Protein AF-A0A485CW55-F1 (afdb_monomer)

Sequence (157 aa):
MRQINRHPQQGMRLMLLLAALCVADRRLVYRLRYSPLKRIPRDKLLPGLSQMAAAIERMAFTPDKRSGEYLLWGDTLISLTRLLIGLAVSALIGLSIGIVAGVFPVYRAALSPLMTVVSMVPPLAILPVLFIVFGLDELSKGDADRDWHHADAGARP

Organism: Raoultella planticola (NCBI:txid575)

Solvent-accessible surface area (backbone atoms only — not comparable to full-atom values): 9535 Å² total; per-residue (Å²): 143,89,75,93,81,76,77,76,52,75,69,56,50,50,53,52,50,50,54,50,46,58,54,47,49,56,53,46,55,52,58,66,70,57,63,80,70,91,81,65,86,87,75,62,102,58,75,51,74,68,52,50,50,53,48,49,48,42,37,61,73,36,58,39,94,88,77,65,46,33,55,47,58,54,54,48,50,54,52,49,50,56,49,50,53,54,48,52,55,50,47,54,54,52,48,54,53,48,49,50,33,67,75,35,69,71,51,28,67,66,46,49,64,55,53,55,55,58,72,69,53,58,76,78,71,46,52,66,56,49,44,66,76,63,41,75,58,72,78,54,49,76,66,57,63,66,59,55,69,66,64,65,78,77,76,74,135

Radius of gyration: 27.89 Å; Cα contacts (8 Å, |Δi|>4): 30; chains: 1; bounding box: 76×51×68 Å

Mean predicted aligned error: 17.37 Å

Foldseek 3Di:
DPDPDDDDDPVSVVVVVVVVVVVVVVVVVVVVVCPPPVDDPDDDPDDDPVRVVVVCCCLQPNQDPPPRDNNVVVVVVVVVVVVCVVCVVCCVVCVVLVVVLVVDVVSVVVCVVVVVVVVPDDPVNCVVVVCVVVPPPVVPCPPPVVVVVVVPPPPDD

InterPro domains:
  IPR000515 ABC transporter type 1, transmembrane domain MetI-like [cd06261] (77-136)
  IPR035906 MetI-like superfamily [SSF161098] (71-136)

pLDDT: mean 75.42, std 14.85, range [46.75, 97.94]

Secondary structure (DSSP, 8-state):
---S--PPPHHHHHHHHHHHHHHHHHHHHHHHH----TT-----SS--HHHHHHHHHHHHHS--TTT-S-HHHHHHHHHHHHHHHHHHHHHHHHHHHHHHHHH-HHHHHHHHHHHHHHHHS-GGGTHHHHHHHH-SSTTTHHHHHHHHHHHGGG---

Structure (mmCIF, N/CA/C/O backbone):
data_AF-A0A485CW55-F1
#
_entry.id   AF-A0A485CW55-F1
#
loop_
_atom_site.group_PDB
_atom_site.id
_atom_site.type_symbol
_atom_site.label_atom_id
_atom_site.label_alt_id
_atom_site.label_comp_id
_atom_site.label_asym_id
_atom_site.label_entity_id
_atom_site.label_seq_id
_atom_site.pdbx_PDB_ins_code
_atom_site.Cartn_x
_atom_site.Cartn_y
_atom_site.Cartn_z
_atom_site.occupancy
_atom_site.B_iso_or_equiv
_atom_site.auth_seq_id
_atom_site.auth_comp_id
_atom_site.auth_asym_id
_atom_site.auth_atom_id
_atom_site.pdbx_PDB_model_num
ATOM 1 N N . MET A 1 1 ? 42.595 -11.838 15.641 1.00 50.12 1 MET A N 1
ATOM 2 C CA . MET A 1 1 ? 42.768 -11.348 17.031 1.00 50.12 1 MET A CA 1
ATOM 3 C C . MET A 1 1 ? 43.365 -9.928 17.077 1.00 50.12 1 MET A C 1
ATOM 5 O O . MET A 1 1 ? 44.507 -9.770 17.482 1.00 50.12 1 MET A O 1
ATOM 9 N N . ARG A 1 2 ? 42.642 -8.868 16.661 1.00 59.09 2 ARG A N 1
ATOM 10 C CA . ARG A 1 2 ? 43.185 -7.483 16.720 1.00 59.09 2 ARG A CA 1
ATOM 11 C C . ARG A 1 2 ? 42.134 -6.359 16.838 1.00 59.09 2 ARG A C 1
ATOM 13 O O . ARG A 1 2 ? 42.292 -5.305 16.238 1.00 59.09 2 ARG A O 1
ATOM 20 N N . GLN A 1 3 ? 41.050 -6.567 17.595 1.00 58.34 3 GLN A N 1
ATOM 21 C CA . GLN A 1 3 ? 40.037 -5.514 17.837 1.00 58.34 3 GLN A CA 1
ATOM 22 C C . GLN A 1 3 ? 39.562 -5.384 19.299 1.00 58.34 3 GLN A C 1
ATOM 24 O O . GLN A 1 3 ? 38.649 -4.620 19.578 1.00 58.34 3 GLN A O 1
ATOM 29 N N . ILE A 1 4 ? 40.210 -6.059 20.253 1.00 59.44 4 ILE A N 1
ATOM 30 C CA . ILE A 1 4 ? 39.747 -6.142 21.652 1.00 59.44 4 ILE A CA 1
ATOM 31 C C . ILE A 1 4 ? 40.121 -4.939 22.537 1.00 59.44 4 ILE A C 1
ATOM 33 O O . ILE A 1 4 ? 39.695 -4.877 23.682 1.00 59.44 4 ILE A O 1
ATOM 37 N N . ASN A 1 5 ? 40.851 -3.941 22.025 1.00 53.53 5 ASN A N 1
ATOM 38 C CA . ASN A 1 5 ? 41.213 -2.769 22.828 1.00 53.53 5 ASN A CA 1
ATOM 39 C C . ASN A 1 5 ? 41.182 -1.455 22.031 1.00 53.53 5 ASN A C 1
ATOM 41 O O . ASN A 1 5 ? 42.208 -0.808 21.823 1.00 53.53 5 ASN A O 1
ATOM 45 N N . ARG A 1 6 ? 40.001 -1.063 21.536 1.00 59.94 6 ARG A N 1
ATOM 46 C CA . ARG A 1 6 ? 39.771 0.298 21.025 1.00 59.94 6 ARG A CA 1
ATOM 47 C C . ARG A 1 6 ? 39.012 1.103 22.074 1.00 59.94 6 ARG A C 1
ATOM 49 O O . ARG A 1 6 ? 37.807 0.946 22.235 1.00 59.94 6 ARG A O 1
ATOM 56 N N . HIS A 1 7 ? 39.723 1.978 22.780 1.00 59.84 7 HIS A N 1
ATOM 57 C CA . HIS A 1 7 ? 39.093 2.979 23.632 1.00 59.84 7 HIS A CA 1
ATOM 58 C C . HIS A 1 7 ? 38.379 4.026 22.758 1.00 59.84 7 HIS A C 1
ATOM 60 O O . HIS A 1 7 ? 38.925 4.441 21.732 1.00 59.84 7 HIS A O 1
ATOM 66 N N . PRO A 1 8 ? 37.162 4.458 23.125 1.00 57.94 8 PRO A N 1
ATOM 67 C CA . PRO A 1 8 ? 36.408 5.407 22.320 1.00 57.94 8 PRO A CA 1
ATOM 68 C C . PRO A 1 8 ? 37.101 6.776 22.339 1.00 57.94 8 PRO A C 1
ATOM 70 O O . PRO A 1 8 ? 37.267 7.384 23.397 1.00 57.94 8 PRO A O 1
ATOM 73 N N . GLN A 1 9 ? 37.508 7.255 21.159 1.00 69.88 9 GLN A N 1
ATOM 74 C CA . GLN A 1 9 ? 38.063 8.598 20.956 1.00 69.88 9 GLN A CA 1
ATOM 75 C C . GLN A 1 9 ? 37.052 9.669 21.409 1.00 69.88 9 GLN A C 1
ATOM 77 O O . GLN A 1 9 ? 35.841 9.433 21.376 1.00 69.88 9 GLN A O 1
ATOM 82 N N . GLN A 1 10 ? 37.538 10.845 21.832 1.00 61.47 10 GLN A N 1
ATOM 83 C CA . GLN A 1 10 ? 36.727 11.937 22.406 1.00 61.47 10 GLN A CA 1
ATOM 84 C C . GLN A 1 10 ? 35.468 12.268 21.583 1.00 61.47 10 GLN A C 1
ATOM 86 O O . GLN A 1 10 ? 34.404 12.464 22.168 1.00 61.47 10 GLN A O 1
ATOM 91 N N . GLY A 1 11 ? 35.550 12.228 20.247 1.00 70.06 11 GLY A N 1
ATOM 92 C CA . GLY A 1 11 ? 34.398 12.435 19.361 1.00 70.06 11 GLY A CA 1
ATOM 93 C C . GLY A 1 11 ? 33.323 11.343 19.459 1.00 70.06 11 GLY A C 1
ATOM 94 O O . GLY A 1 11 ? 32.134 11.648 19.489 1.00 70.06 11 GLY A O 1
ATOM 95 N N . MET A 1 12 ? 33.714 10.073 19.608 1.00 66.00 12 MET A N 1
ATOM 96 C CA . MET A 1 12 ? 32.774 8.954 19.763 1.00 66.00 12 MET A CA 1
ATOM 97 C C . MET A 1 12 ? 32.124 8.941 21.153 1.00 66.00 12 MET A C 1
ATOM 99 O O . MET A 1 12 ? 30.952 8.595 21.277 1.00 66.00 12 MET A O 1
ATOM 103 N N . ARG A 1 13 ? 32.839 9.392 22.196 1.00 66.12 13 ARG A N 1
ATOM 104 C CA . ARG A 1 13 ? 32.247 9.635 23.526 1.00 66.12 13 ARG A CA 1
ATOM 105 C C . ARG A 1 13 ? 31.185 10.738 23.487 1.00 66.12 13 ARG A C 1
ATOM 107 O O . ARG A 1 13 ? 30.130 10.566 24.089 1.00 66.12 13 ARG A O 1
ATOM 114 N N . LEU A 1 14 ? 31.435 11.825 22.755 1.00 71.31 14 LEU A N 1
ATOM 115 C CA . LEU A 1 14 ? 30.470 12.912 22.549 1.00 71.31 14 LEU A CA 1
ATOM 116 C C . LEU A 1 14 ? 29.251 12.464 21.731 1.00 71.31 14 LEU A C 1
ATOM 118 O O . LEU A 1 14 ? 28.127 12.766 22.125 1.00 71.31 14 LEU A O 1
ATOM 122 N N . MET A 1 15 ? 29.443 11.684 20.660 1.00 69.56 15 MET A N 1
ATOM 123 C CA . MET A 1 15 ? 28.326 11.097 19.902 1.00 69.56 15 MET A CA 1
ATOM 124 C C . MET A 1 15 ? 27.475 10.159 20.764 1.00 69.56 15 MET A C 1
ATOM 126 O O . MET A 1 15 ? 26.248 10.223 20.702 1.00 69.56 15 MET A O 1
ATOM 130 N N . LEU A 1 16 ? 28.099 9.322 21.599 1.00 70.44 16 LEU A N 1
ATOM 131 C CA . LEU A 1 16 ? 27.372 8.438 22.514 1.00 70.44 16 LEU A CA 1
ATOM 132 C C . LEU A 1 16 ? 26.619 9.224 23.600 1.00 70.44 16 LEU A C 1
ATOM 134 O O . LEU A 1 16 ? 25.483 8.877 23.917 1.00 70.44 16 LEU A O 1
ATOM 138 N N . LEU A 1 17 ? 27.207 10.302 24.131 1.00 75.19 17 LEU A N 1
ATOM 139 C CA . LEU A 1 17 ? 26.544 11.189 25.093 1.00 75.19 17 LEU A CA 1
ATOM 140 C C . LEU A 1 17 ? 25.360 11.938 24.469 1.00 75.19 17 LEU A C 1
ATOM 142 O O . LEU A 1 17 ? 24.299 11.990 25.084 1.00 75.19 17 LEU A O 1
ATOM 146 N N . LEU A 1 18 ? 25.494 12.452 23.243 1.00 74.88 18 LEU A N 1
ATOM 147 C CA . LEU A 1 18 ? 24.402 13.104 22.508 1.00 74.88 18 LEU A CA 1
ATOM 148 C C . LEU A 1 18 ? 23.259 12.131 22.191 1.00 74.88 18 LEU A C 1
ATOM 150 O O . LEU A 1 18 ? 22.090 12.471 22.380 1.00 74.88 18 LEU A O 1
ATOM 154 N N . ALA A 1 19 ? 23.584 10.905 21.771 1.00 72.88 19 ALA A N 1
ATOM 155 C CA . ALA A 1 19 ? 22.592 9.857 21.546 1.00 72.88 19 ALA A CA 1
ATOM 156 C C . ALA A 1 19 ? 21.856 9.483 22.848 1.00 72.88 19 ALA A C 1
ATOM 158 O O . ALA A 1 19 ? 20.628 9.365 22.854 1.00 72.88 19 ALA A O 1
ATOM 159 N N . ALA A 1 20 ? 22.583 9.364 23.966 1.00 73.00 20 ALA A N 1
ATOM 160 C CA . ALA A 1 20 ? 21.994 9.120 25.281 1.00 73.00 20 ALA A CA 1
ATOM 161 C C . ALA A 1 20 ? 21.110 10.290 25.748 1.00 73.00 20 ALA A C 1
ATOM 163 O O . ALA A 1 20 ? 20.034 10.051 26.300 1.00 73.00 20 ALA A O 1
ATOM 164 N N . LEU A 1 21 ? 21.509 11.537 25.473 1.00 73.50 21 LEU A N 1
ATOM 165 C CA . LEU A 1 21 ? 20.733 12.734 25.799 1.00 73.50 21 LEU A CA 1
ATOM 166 C C . LEU A 1 21 ? 19.435 12.805 24.982 1.00 73.50 21 LEU A C 1
ATOM 168 O O . LEU A 1 21 ? 18.383 13.057 25.553 1.00 73.50 21 LEU A O 1
ATOM 172 N N . CYS A 1 22 ? 19.468 12.489 23.682 1.00 65.12 22 CYS A N 1
ATOM 173 C CA . CYS A 1 22 ? 18.266 12.425 22.837 1.00 65.12 22 CYS A CA 1
ATOM 174 C C . CYS A 1 22 ? 17.256 11.370 23.321 1.00 65.12 22 CYS A C 1
ATOM 176 O O . CYS A 1 22 ? 16.042 11.585 23.285 1.00 65.12 22 CYS A O 1
ATOM 178 N N . VAL A 1 23 ? 17.737 10.214 23.790 1.00 69.44 23 VAL A N 1
ATOM 179 C CA . VAL A 1 23 ? 16.866 9.187 24.387 1.00 69.44 23 VAL A CA 1
ATOM 180 C C . VAL A 1 23 ? 16.342 9.640 25.755 1.00 69.44 23 VAL A C 1
ATOM 182 O O . VAL A 1 23 ? 15.175 9.396 26.077 1.00 69.44 23 VAL A O 1
ATOM 185 N N . ALA A 1 24 ? 17.174 10.308 26.558 1.00 67.50 24 ALA A N 1
ATOM 186 C CA . ALA A 1 24 ? 16.787 10.843 27.860 1.00 67.50 24 ALA A CA 1
ATOM 187 C C . ALA A 1 24 ? 15.739 11.956 27.738 1.00 67.50 24 ALA A C 1
ATOM 189 O O . ALA A 1 24 ? 14.785 11.956 28.514 1.00 67.50 24 ALA A O 1
ATOM 190 N N . ASP A 1 25 ? 15.867 12.828 26.740 1.00 64.75 25 ASP A N 1
ATOM 191 C CA . ASP A 1 25 ? 14.929 13.911 26.451 1.00 64.75 25 ASP A CA 1
ATOM 192 C C . ASP A 1 25 ? 13.543 13.353 26.097 1.00 64.75 25 ASP A C 1
ATOM 194 O O . ASP A 1 25 ? 12.541 13.703 26.718 1.00 64.75 25 ASP A O 1
ATOM 198 N N . ARG A 1 26 ? 13.478 12.321 25.244 1.00 63.19 26 ARG A N 1
ATOM 199 C CA . ARG A 1 26 ? 12.218 11.615 24.940 1.00 63.19 26 ARG A CA 1
ATOM 200 C C . ARG A 1 26 ? 11.585 10.955 26.173 1.00 63.19 26 ARG A C 1
ATOM 202 O O . ARG A 1 26 ? 10.367 11.006 26.346 1.00 63.19 26 ARG A O 1
ATOM 209 N N . ARG A 1 27 ? 12.393 10.353 27.060 1.00 61.69 27 ARG A N 1
ATOM 210 C CA . ARG A 1 27 ? 11.912 9.785 28.340 1.00 61.69 27 ARG A CA 1
ATOM 211 C C . ARG A 1 27 ? 11.473 10.865 29.329 1.00 61.69 27 ARG A C 1
ATOM 213 O O . ARG A 1 27 ? 10.574 10.625 30.135 1.00 61.69 27 ARG A O 1
ATOM 220 N N . LEU A 1 28 ? 12.108 12.031 29.305 1.00 65.25 28 LEU A N 1
ATOM 221 C CA . LEU A 1 28 ? 11.762 13.165 30.150 1.00 65.25 28 LEU A CA 1
ATOM 222 C C . LEU A 1 28 ? 10.448 13.799 29.689 1.00 65.25 28 LEU A C 1
ATOM 224 O O . LEU A 1 28 ? 9.578 13.991 30.529 1.00 65.25 28 LEU A O 1
ATOM 228 N N . VAL A 1 29 ? 10.251 13.995 28.383 1.00 61.91 29 VAL A N 1
ATOM 229 C CA . VAL A 1 29 ? 8.968 14.431 27.807 1.00 61.91 29 VAL A CA 1
ATOM 230 C C . VAL A 1 29 ? 7.851 13.448 28.158 1.00 61.91 29 VAL A C 1
ATOM 232 O O . VAL A 1 29 ? 6.768 13.883 28.537 1.00 61.91 29 VAL A O 1
ATOM 235 N N . TYR A 1 30 ? 8.121 12.135 28.130 1.00 60.94 30 TYR A N 1
ATOM 236 C CA . TYR A 1 30 ? 7.175 11.133 28.629 1.00 60.94 30 TYR A CA 1
ATOM 237 C C . TYR A 1 30 ? 6.833 11.415 30.103 1.00 60.94 30 TYR A C 1
ATOM 239 O O . TYR A 1 30 ? 5.682 11.677 30.418 1.00 60.94 30 TYR A O 1
ATOM 247 N N . ARG A 1 31 ? 7.824 11.478 31.005 1.00 55.53 31 ARG A N 1
ATOM 248 C CA . ARG A 1 31 ? 7.603 11.701 32.452 1.00 55.53 31 ARG A CA 1
ATOM 249 C C . ARG A 1 31 ? 6.938 13.038 32.798 1.00 55.53 31 ARG A C 1
ATOM 251 O O . ARG A 1 31 ? 6.121 13.066 33.709 1.00 55.53 31 ARG A O 1
ATOM 258 N N 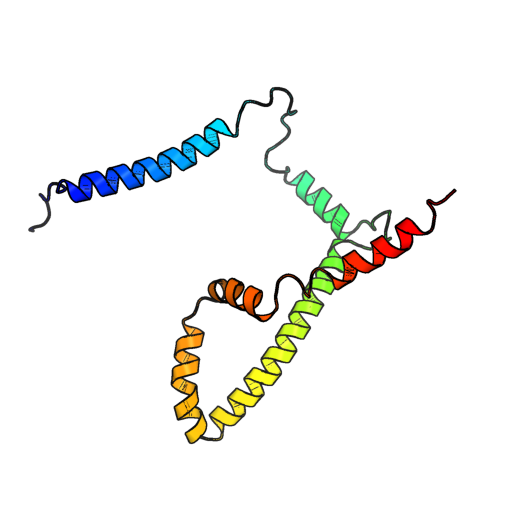. LEU A 1 32 ? 7.265 14.118 32.090 1.00 62.12 32 LEU A N 1
ATOM 259 C CA . LEU A 1 32 ? 6.698 15.451 32.322 1.00 62.12 32 LEU A CA 1
ATOM 260 C C . LEU A 1 32 ? 5.259 15.569 31.799 1.00 62.12 32 LEU A C 1
ATOM 262 O O . LEU A 1 32 ? 4.481 16.354 32.336 1.00 62.12 32 LEU A O 1
ATOM 266 N N . ARG A 1 33 ? 4.882 14.770 30.790 1.00 53.16 33 ARG A N 1
ATOM 267 C CA . ARG A 1 33 ? 3.514 14.724 30.249 1.00 53.16 33 ARG A CA 1
ATOM 268 C C . ARG A 1 33 ? 2.555 13.877 31.091 1.00 53.16 33 ARG A C 1
ATOM 270 O O . ARG A 1 33 ? 1.347 14.047 30.970 1.00 53.16 33 ARG A O 1
ATOM 277 N N . TYR A 1 34 ? 3.074 13.022 31.975 1.00 54.91 34 TYR A N 1
ATOM 278 C CA . TYR A 1 34 ? 2.294 12.334 33.009 1.00 54.91 34 TYR A CA 1
ATOM 279 C C . TYR A 1 34 ? 2.389 13.080 34.342 1.00 54.91 34 TYR A C 1
ATOM 281 O O . TYR A 1 34 ? 2.773 12.512 35.365 1.00 54.91 34 TYR A O 1
ATOM 289 N N . SER A 1 35 ? 2.019 14.361 34.359 1.00 46.75 35 SER A N 1
ATOM 290 C CA . SER A 1 35 ? 1.562 14.964 35.608 1.00 46.75 35 SER A CA 1
ATOM 291 C C . SER A 1 35 ? 0.391 14.105 36.120 1.00 46.75 35 SER A C 1
ATOM 293 O O . SER A 1 35 ? -0.516 13.789 35.350 1.00 46.75 35 SER A O 1
ATOM 295 N N . PRO A 1 36 ? 0.424 13.602 37.365 1.00 52.47 36 PRO A N 1
ATOM 296 C CA . PRO A 1 36 ? -0.562 12.637 37.834 1.00 52.47 36 PRO A CA 1
ATOM 297 C C . PRO A 1 36 ? -1.937 13.304 37.931 1.00 52.47 36 PRO A C 1
ATOM 299 O O . PRO A 1 36 ? -2.257 13.952 38.929 1.00 52.47 36 PRO A O 1
ATOM 302 N N . LEU A 1 37 ? -2.763 13.132 36.891 1.00 53.78 37 LEU A N 1
ATOM 303 C CA . LEU A 1 37 ? -4.191 13.430 36.924 1.00 53.78 37 LEU A CA 1
ATOM 304 C C . LEU A 1 37 ? -4.825 12.543 37.998 1.00 53.78 37 LEU A C 1
ATOM 306 O O . LEU A 1 37 ? -5.223 11.402 37.768 1.00 53.78 37 LEU A O 1
ATOM 310 N N . LYS A 1 38 ? -4.905 13.086 39.210 1.00 53.72 38 LYS A N 1
ATOM 311 C CA . LYS A 1 38 ? -5.371 12.419 40.428 1.00 53.72 38 LYS A CA 1
ATOM 312 C C . LYS A 1 38 ? -6.893 12.173 40.456 1.00 53.72 38 LYS A C 1
ATOM 314 O O . LYS A 1 38 ? -7.458 12.024 41.532 1.00 53.72 38 LYS A O 1
ATOM 319 N N . ARG A 1 39 ? -7.557 12.115 39.292 1.00 49.97 39 ARG A N 1
ATOM 320 C CA . ARG A 1 39 ? -8.982 11.767 39.105 1.00 49.97 39 ARG A CA 1
ATOM 321 C C . ARG A 1 39 ? -9.255 11.141 37.730 1.00 49.97 39 ARG A C 1
ATOM 323 O O . ARG A 1 39 ? -10.173 11.547 37.030 1.00 49.97 39 ARG A O 1
ATOM 330 N N . ILE A 1 40 ? -8.470 10.145 37.335 1.00 55.31 40 ILE A N 1
ATOM 331 C CA . ILE A 1 40 ? -8.877 9.231 36.261 1.00 55.31 40 ILE A CA 1
ATOM 332 C C . ILE A 1 40 ? -9.211 7.899 36.938 1.00 55.31 40 ILE A C 1
ATOM 334 O O . ILE A 1 40 ? -8.282 7.208 37.368 1.00 55.31 40 ILE A O 1
ATOM 338 N N . PRO A 1 41 ? -10.503 7.559 37.123 1.00 59.50 41 PRO A N 1
ATOM 339 C CA . PRO A 1 41 ? -10.935 6.209 37.453 1.00 59.50 41 PRO A CA 1
ATOM 340 C C . PRO A 1 41 ? -10.205 5.203 36.566 1.00 59.50 41 PRO A C 1
ATOM 342 O O . PRO A 1 41 ? -10.357 5.169 35.347 1.00 59.50 41 PRO A O 1
ATOM 345 N N . ARG A 1 42 ? -9.314 4.454 37.211 1.00 53.06 42 ARG A N 1
ATOM 346 C CA . ARG A 1 42 ? -8.538 3.376 36.625 1.00 53.06 42 ARG A CA 1
ATOM 347 C C . ARG A 1 42 ? -9.486 2.252 36.243 1.00 53.06 42 ARG A C 1
ATOM 349 O O . ARG A 1 42 ? -9.641 1.334 37.033 1.00 53.06 42 ARG A O 1
ATOM 356 N N . ASP A 1 43 ? -10.019 2.269 35.035 1.00 52.44 43 ASP A N 1
ATOM 357 C CA . ASP A 1 43 ? -10.395 1.011 34.408 1.00 52.44 43 ASP A CA 1
ATOM 358 C C . ASP A 1 43 ? -9.719 0.872 33.048 1.00 52.44 43 ASP A C 1
ATOM 360 O O . ASP A 1 43 ? -10.140 1.397 32.026 1.00 52.44 43 ASP A O 1
ATOM 364 N N . LYS A 1 44 ? -8.602 0.137 33.132 1.00 54.97 44 LYS A N 1
ATOM 365 C CA . LYS A 1 44 ? -7.941 -0.665 32.103 1.00 54.97 44 LYS A CA 1
ATOM 366 C C . LYS A 1 44 ? -7.487 0.049 30.826 1.00 54.97 44 LYS A C 1
ATOM 368 O O . LYS A 1 44 ? -8.186 0.153 29.831 1.00 54.97 44 LYS A O 1
ATOM 373 N N . LEU A 1 45 ? -6.184 0.344 30.823 1.00 61.66 45 LEU A N 1
ATOM 374 C CA . LEU A 1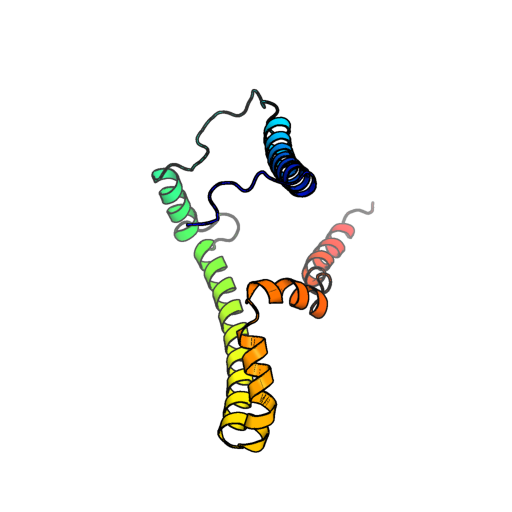 45 ? -5.343 0.727 29.678 1.00 61.66 45 LEU A CA 1
ATOM 375 C C . LEU A 1 45 ? -5.301 -0.293 28.517 1.00 61.66 45 LEU A C 1
ATOM 377 O O . LEU A 1 45 ? -4.564 -0.082 27.563 1.00 61.66 45 LEU A O 1
ATOM 381 N N . LEU A 1 46 ? -6.083 -1.371 28.574 1.00 67.31 46 LEU A N 1
ATOM 382 C CA . LEU A 1 46 ? -6.407 -2.253 27.458 1.00 67.31 46 LEU A CA 1
ATOM 383 C C . LEU A 1 46 ? -7.842 -2.750 27.697 1.00 67.31 46 LEU A C 1
ATOM 385 O O . LEU A 1 46 ? -8.085 -3.293 28.782 1.00 67.31 46 LEU A O 1
ATOM 389 N N . PRO A 1 47 ? -8.787 -2.577 26.753 1.00 70.56 47 PRO A N 1
ATOM 390 C CA . PRO A 1 47 ? -10.130 -3.126 26.903 1.00 70.56 47 PRO A CA 1
ATOM 391 C C . PRO A 1 47 ? -10.033 -4.621 27.220 1.00 70.56 47 PRO A C 1
ATOM 393 O O . PRO A 1 47 ? -9.211 -5.342 26.652 1.00 70.56 47 PRO A O 1
ATOM 396 N N . GLY A 1 48 ? -10.837 -5.095 28.173 1.00 82.88 48 GLY A N 1
ATOM 397 C CA . GLY A 1 48 ? -10.895 -6.530 28.456 1.00 82.88 48 GLY A CA 1
ATOM 398 C C . GLY A 1 48 ? -11.346 -7.303 27.211 1.00 82.88 48 GLY A C 1
ATOM 399 O O . GLY A 1 48 ? -12.106 -6.766 26.409 1.00 82.88 48 GLY A O 1
ATOM 400 N N . LEU A 1 49 ? -10.941 -8.570 27.060 1.00 81.88 49 LEU A N 1
ATOM 401 C CA . LEU A 1 49 ? -11.362 -9.407 25.921 1.00 81.88 49 LEU A CA 1
ATOM 402 C C . LEU A 1 49 ? -12.891 -9.418 25.734 1.00 81.88 49 LEU A C 1
ATOM 404 O O . LEU A 1 49 ? -13.378 -9.352 24.611 1.00 81.88 49 LEU A O 1
ATOM 408 N N . SER A 1 50 ? -13.651 -9.409 26.833 1.00 82.75 50 SER A N 1
ATOM 409 C CA . SER A 1 50 ? -15.116 -9.310 26.814 1.00 82.75 50 SER A CA 1
ATOM 410 C C . SER A 1 50 ? -15.639 -7.953 26.330 1.00 82.75 50 SER A C 1
ATOM 412 O O . SER A 1 50 ? -16.667 -7.895 25.668 1.00 82.75 50 SER A O 1
ATOM 414 N N . GLN A 1 51 ? -14.929 -6.859 26.615 1.00 80.56 51 GLN A N 1
ATOM 415 C CA . GLN A 1 51 ? -15.280 -5.518 26.138 1.00 80.56 51 GLN A CA 1
ATOM 416 C C . GLN A 1 51 ? -14.957 -5.357 24.651 1.00 80.56 51 GLN A C 1
ATOM 418 O O . GLN A 1 51 ? -15.720 -4.722 23.932 1.00 80.56 51 GLN A O 1
ATOM 423 N N . MET A 1 52 ? -13.863 -5.964 24.179 1.00 83.50 52 MET A N 1
ATOM 424 C CA . MET A 1 52 ? -13.548 -6.029 22.750 1.00 83.50 52 MET A CA 1
ATOM 425 C C . MET A 1 52 ? -14.608 -6.836 21.995 1.00 83.50 52 MET A C 1
ATOM 427 O O . MET A 1 52 ? -15.096 -6.374 20.970 1.00 83.50 52 MET A O 1
ATOM 431 N N . ALA A 1 53 ? -15.018 -7.992 22.530 1.00 83.06 53 ALA A N 1
ATOM 432 C CA . ALA A 1 53 ? -16.084 -8.805 21.946 1.00 83.06 53 ALA A CA 1
ATOM 433 C C . ALA A 1 53 ? -17.422 -8.047 21.891 1.00 83.06 53 ALA A C 1
ATOM 435 O O . ALA A 1 53 ? -18.032 -7.973 20.828 1.00 83.06 53 ALA A O 1
ATOM 436 N N . ALA A 1 54 ? -17.823 -7.397 22.988 1.00 81.75 54 ALA A N 1
ATOM 437 C CA . ALA A 1 54 ? -19.039 -6.582 23.028 1.00 81.75 54 ALA A CA 1
ATOM 438 C C . ALA A 1 54 ? -18.974 -5.366 22.082 1.00 81.75 54 ALA A C 1
ATOM 440 O O . ALA A 1 54 ? -19.981 -4.973 21.496 1.00 81.75 54 ALA A O 1
ATOM 441 N N . ALA A 1 55 ? -17.794 -4.761 21.903 1.00 80.62 55 ALA A N 1
ATOM 442 C CA . ALA A 1 55 ? -17.599 -3.660 20.963 1.00 80.62 55 ALA A CA 1
ATOM 443 C C . ALA A 1 55 ? -17.698 -4.122 19.500 1.00 80.62 55 ALA A C 1
ATOM 445 O O . ALA A 1 55 ? -18.334 -3.439 18.697 1.00 80.62 55 ALA A O 1
ATOM 446 N N . ILE A 1 56 ? -17.117 -5.280 19.167 1.00 83.12 56 ILE A N 1
ATOM 447 C CA . ILE A 1 56 ? -17.242 -5.898 17.840 1.00 83.12 56 ILE A CA 1
ATOM 448 C C . ILE A 1 56 ? -18.704 -6.232 17.564 1.00 83.12 56 ILE A C 1
ATOM 450 O O . ILE A 1 56 ? -19.215 -5.845 16.522 1.00 83.12 56 ILE A O 1
ATOM 454 N N . GLU A 1 57 ? -19.394 -6.884 18.500 1.00 81.69 57 GLU A N 1
ATOM 455 C CA . GLU A 1 57 ? -20.811 -7.224 18.355 1.00 81.69 57 GLU A CA 1
ATOM 456 C C . GLU A 1 57 ? -21.667 -5.975 18.112 1.00 81.69 57 GLU A C 1
ATOM 458 O O . GLU A 1 57 ? -22.489 -5.944 17.195 1.00 81.69 57 GLU A O 1
ATOM 463 N N . ARG A 1 58 ? -21.400 -4.901 18.862 1.00 79.62 58 ARG A N 1
ATOM 464 C CA . ARG A 1 58 ? -22.082 -3.620 18.687 1.00 79.62 58 ARG A CA 1
ATOM 465 C C . ARG A 1 58 ? -21.802 -2.997 17.315 1.00 79.62 58 ARG A C 1
ATOM 467 O O . ARG A 1 58 ? -22.744 -2.629 16.623 1.00 79.62 58 ARG A O 1
ATOM 474 N N . MET A 1 59 ? -20.548 -2.873 16.886 1.00 79.19 59 MET A N 1
ATOM 475 C CA . MET A 1 59 ? -20.262 -2.238 15.590 1.00 79.19 59 MET A CA 1
ATOM 476 C C . MET A 1 59 ? -20.640 -3.123 14.384 1.00 79.19 59 MET A C 1
ATOM 478 O O . MET A 1 59 ? -20.951 -2.590 13.318 1.00 79.19 59 MET A O 1
ATOM 482 N N . ALA A 1 60 ? -20.599 -4.453 14.530 1.00 79.38 60 ALA A N 1
ATOM 483 C CA . ALA A 1 60 ? -20.868 -5.419 13.461 1.00 79.38 60 ALA A CA 1
ATOM 484 C C . ALA A 1 60 ? -22.359 -5.721 13.278 1.00 79.38 60 ALA A C 1
ATOM 486 O O . ALA A 1 60 ? -22.816 -5.852 12.144 1.00 79.38 60 ALA A O 1
ATOM 487 N N . PHE A 1 61 ? -23.100 -5.864 14.383 1.00 77.88 61 PHE A N 1
ATOM 488 C CA . PHE A 1 61 ? -24.443 -6.456 14.392 1.00 77.88 61 PHE A CA 1
ATOM 489 C C . PHE A 1 61 ? -25.505 -5.596 15.081 1.00 77.88 61 PHE A C 1
ATOM 491 O O . PHE A 1 61 ? -26.668 -5.999 15.103 1.00 77.88 61 PHE A O 1
ATOM 498 N N . THR A 1 62 ? -25.167 -4.409 15.601 1.00 72.38 62 THR A N 1
ATOM 499 C CA . THR A 1 62 ? -26.187 -3.455 16.064 1.00 72.38 62 THR A CA 1
ATOM 500 C C . THR A 1 62 ? -26.291 -2.268 15.106 1.00 72.38 62 THR A C 1
ATOM 502 O O . THR A 1 62 ? -25.276 -1.617 14.853 1.00 72.38 62 THR A O 1
ATOM 505 N N . PRO A 1 63 ? -27.486 -1.977 14.558 1.00 69.88 63 PRO A N 1
ATOM 506 C CA . PRO A 1 63 ? -27.685 -0.796 13.730 1.00 69.88 63 PRO A CA 1
ATOM 507 C C . PRO A 1 63 ? -27.555 0.460 14.597 1.00 69.88 63 PRO A C 1
ATOM 509 O O . PRO A 1 63 ? -28.116 0.529 15.700 1.00 69.88 63 PRO A O 1
ATOM 512 N N . ASP A 1 64 ? -26.794 1.447 14.124 1.00 66.62 64 ASP A N 1
ATOM 513 C CA . ASP A 1 64 ? -26.611 2.695 14.860 1.00 66.62 64 ASP A CA 1
ATOM 514 C C . ASP A 1 64 ? -27.947 3.445 14.966 1.00 66.62 64 ASP A C 1
ATOM 516 O O . ASP A 1 64 ? -28.698 3.575 14.001 1.00 66.62 64 ASP A O 1
ATOM 520 N N . LYS A 1 65 ? -28.255 3.976 16.151 1.00 60.75 65 LYS A N 1
ATOM 521 C CA . LYS A 1 65 ? -29.539 4.636 16.439 1.00 60.75 65 LYS A CA 1
ATOM 522 C C . LYS A 1 65 ? -29.726 5.941 15.658 1.00 60.75 65 LYS A C 1
ATOM 524 O O . LYS A 1 65 ? -30.839 6.457 15.618 1.00 60.75 65 LYS A O 1
ATOM 529 N N . ARG A 1 66 ? -28.646 6.485 15.080 1.00 61.38 66 ARG A N 1
ATOM 530 C CA . ARG A 1 66 ? -28.645 7.741 14.315 1.00 61.38 66 ARG A CA 1
ATOM 531 C C . ARG A 1 66 ? -28.773 7.538 12.802 1.00 61.38 66 ARG A C 1
ATOM 533 O O . ARG A 1 66 ? -29.450 8.338 12.168 1.00 61.38 66 ARG A O 1
ATOM 540 N N . SER A 1 67 ? -28.128 6.520 12.229 1.00 63.12 67 SER A N 1
ATOM 541 C CA . SER A 1 67 ? -28.109 6.269 10.775 1.00 63.12 67 SER A CA 1
ATOM 542 C C . SER A 1 67 ? -28.881 5.019 10.347 1.00 63.12 67 SER A C 1
ATOM 544 O O . SER A 1 67 ? -29.223 4.895 9.177 1.00 63.12 67 SER A O 1
ATOM 546 N N . GLY A 1 68 ? -29.160 4.089 11.266 1.00 68.69 68 GLY A N 1
ATOM 547 C CA . GLY A 1 68 ? -29.765 2.791 10.962 1.00 68.69 68 GLY A CA 1
ATOM 548 C C . GLY A 1 68 ? -28.817 1.788 10.293 1.00 68.69 68 GLY A C 1
ATOM 549 O O . GLY A 1 68 ? -29.212 0.646 10.074 1.00 68.69 68 GLY A O 1
ATOM 550 N N . GLU A 1 69 ? -27.575 2.178 9.992 1.00 71.69 69 GLU A N 1
ATOM 551 C CA . GLU A 1 69 ? -26.582 1.327 9.333 1.00 71.69 69 GLU A CA 1
ATOM 552 C C . GLU A 1 69 ? -25.701 0.563 10.325 1.00 71.69 69 GLU A C 1
ATOM 554 O O . GLU A 1 69 ? -25.450 0.989 11.457 1.00 71.69 69 GLU A O 1
ATOM 559 N N . TYR A 1 70 ? -25.189 -0.575 9.857 1.00 80.75 70 TYR A N 1
ATOM 560 C CA . TYR A 1 70 ? -24.145 -1.325 10.539 1.00 80.75 70 TYR A CA 1
ATOM 561 C C . TYR A 1 70 ? -22.795 -0.671 10.252 1.00 80.75 70 TYR A C 1
ATOM 563 O O . TYR A 1 70 ? -22.258 -0.794 9.149 1.00 80.75 70 TYR A O 1
ATOM 571 N N . LEU A 1 71 ? -22.246 0.011 11.256 1.00 80.62 71 LEU A N 1
ATOM 572 C CA . LEU A 1 71 ? -21.064 0.861 11.110 1.00 80.62 71 LEU A CA 1
ATOM 573 C C . LEU A 1 71 ? -19.862 0.118 10.497 1.00 80.62 71 LEU A C 1
ATOM 575 O O . LEU A 1 71 ? -19.239 0.635 9.573 1.00 80.62 71 LEU A O 1
ATOM 579 N N . LEU A 1 72 ? -19.576 -1.123 10.928 1.00 84.25 72 LEU A N 1
ATOM 580 C CA . LEU A 1 72 ? -18.470 -1.892 10.334 1.00 84.25 72 LEU A CA 1
ATOM 581 C C . LEU A 1 72 ? -18.688 -2.190 8.857 1.00 84.25 72 LEU A C 1
ATOM 583 O O . LEU A 1 72 ? -17.739 -2.129 8.081 1.00 84.25 72 LEU A O 1
ATOM 587 N N . TRP A 1 73 ? -19.907 -2.553 8.466 1.00 85.88 73 TRP A N 1
ATOM 588 C CA . TRP A 1 73 ? -20.194 -2.914 7.082 1.00 85.88 73 TRP A CA 1
ATOM 589 C C . TRP A 1 73 ? -20.123 -1.694 6.171 1.00 85.88 73 TRP A C 1
ATOM 591 O O . TRP A 1 73 ? -19.502 -1.787 5.113 1.00 85.88 73 TRP A O 1
ATOM 601 N N . GLY A 1 74 ? -20.665 -0.553 6.608 1.00 85.00 74 GLY A N 1
ATOM 602 C CA . GLY A 1 74 ? -20.559 0.714 5.883 1.00 85.00 74 GLY A CA 1
ATOM 603 C C . GLY A 1 74 ? -19.102 1.126 5.664 1.00 85.00 74 GLY A C 1
ATOM 604 O O . GLY A 1 74 ? -18.660 1.275 4.522 1.00 85.00 74 GLY A O 1
ATOM 605 N N . ASP A 1 75 ? -18.315 1.201 6.741 1.00 86.81 75 ASP A N 1
ATOM 606 C CA . ASP A 1 75 ? -16.904 1.601 6.669 1.00 86.81 75 ASP A CA 1
ATOM 607 C C . ASP A 1 75 ? -16.060 0.616 5.849 1.00 86.81 75 ASP A C 1
ATOM 609 O O . ASP A 1 75 ? -15.167 1.022 5.094 1.00 86.81 75 ASP A O 1
ATOM 613 N N . THR A 1 76 ? -16.359 -0.684 5.948 1.00 89.75 76 THR A N 1
ATOM 614 C CA . THR A 1 76 ? -15.677 -1.723 5.166 1.00 89.75 76 THR A CA 1
ATOM 615 C C . THR A 1 76 ? -16.003 -1.586 3.687 1.00 89.75 76 THR A C 1
ATOM 617 O O . THR A 1 76 ? -15.092 -1.631 2.862 1.00 89.75 76 THR A O 1
ATOM 620 N N . LEU A 1 77 ? -17.273 -1.383 3.331 1.00 90.94 77 LEU A N 1
ATOM 621 C CA . LEU A 1 77 ? -17.695 -1.273 1.938 1.00 90.94 77 LEU A CA 1
ATOM 622 C C . LEU A 1 77 ? -17.104 -0.024 1.276 1.00 90.94 77 LEU A C 1
ATOM 624 O O . LEU A 1 77 ? -16.595 -0.100 0.156 1.00 90.94 77 LEU A O 1
ATOM 628 N N . ILE A 1 78 ? -17.110 1.111 1.977 1.00 90.25 78 ILE A N 1
ATOM 629 C CA . ILE A 1 78 ? -16.533 2.369 1.487 1.00 90.25 78 ILE A CA 1
ATOM 630 C C . ILE A 1 78 ? -15.019 2.215 1.301 1.00 90.25 78 ILE A C 1
ATOM 632 O O . ILE A 1 78 ? -14.480 2.571 0.248 1.00 90.25 78 ILE A O 1
ATOM 636 N N . SER A 1 79 ? -14.332 1.640 2.291 1.00 90.62 79 SER A N 1
ATOM 637 C CA . SER A 1 79 ? -12.886 1.397 2.224 1.00 90.62 79 SER A CA 1
ATOM 638 C C . SER A 1 79 ? -12.521 0.429 1.094 1.00 90.62 79 SER A C 1
ATOM 640 O O . SER A 1 79 ? -11.584 0.686 0.336 1.00 90.62 79 SER A O 1
ATOM 642 N N . LEU A 1 80 ? -13.295 -0.646 0.926 1.00 94.94 80 LEU A N 1
ATOM 643 C CA . LEU A 1 80 ? -13.106 -1.635 -0.133 1.00 94.94 80 LEU A CA 1
ATOM 644 C C . LEU A 1 80 ? -13.354 -1.028 -1.514 1.00 94.94 80 LEU A C 1
ATOM 646 O O . LEU A 1 80 ? -12.571 -1.256 -2.430 1.00 94.94 80 LEU A O 1
ATOM 650 N N . THR A 1 81 ? -14.399 -0.216 -1.664 1.00 92.75 81 THR A N 1
ATOM 651 C CA . THR A 1 81 ? -14.713 0.453 -2.933 1.00 92.75 81 THR A CA 1
ATOM 652 C C . THR A 1 81 ? -13.580 1.390 -3.347 1.00 92.75 81 THR A C 1
ATOM 654 O O . THR A 1 81 ? -13.121 1.336 -4.487 1.00 92.75 81 THR A O 1
ATOM 657 N N . ARG A 1 82 ? -13.055 2.196 -2.413 1.00 90.88 82 ARG A N 1
ATOM 658 C CA . ARG A 1 82 ? -11.897 3.074 -2.666 1.00 90.88 82 ARG A CA 1
ATOM 659 C C . ARG A 1 82 ? -10.656 2.279 -3.081 1.00 90.88 82 ARG A C 1
ATOM 661 O O . ARG A 1 82 ? -9.992 2.651 -4.048 1.00 90.88 82 ARG A O 1
ATOM 668 N N . LEU A 1 83 ? -10.375 1.171 -2.391 1.00 94.12 83 LEU A N 1
ATOM 669 C CA . LEU A 1 83 ? -9.271 0.268 -2.726 1.00 94.12 83 LEU A CA 1
ATOM 670 C C . LEU A 1 83 ? -9.438 -0.324 -4.132 1.00 94.12 83 LEU A C 1
ATOM 672 O O . LEU A 1 83 ? -8.502 -0.289 -4.926 1.00 94.12 83 LEU A O 1
ATOM 676 N N . LEU A 1 84 ? -10.623 -0.849 -4.447 1.00 97.12 84 LEU A N 1
ATOM 677 C CA . LEU A 1 84 ? -10.901 -1.496 -5.726 1.00 97.12 84 LEU A CA 1
ATOM 678 C C . LEU A 1 84 ? -10.811 -0.519 -6.895 1.00 97.12 84 LEU A C 1
ATOM 680 O O . LEU A 1 84 ? -10.225 -0.871 -7.913 1.00 97.12 84 LEU A O 1
ATOM 684 N N . ILE A 1 85 ? -11.327 0.703 -6.752 1.00 94.56 85 ILE A N 1
ATOM 685 C CA . ILE A 1 85 ? -11.218 1.728 -7.798 1.00 94.56 85 ILE A CA 1
ATOM 686 C C . ILE A 1 85 ? -9.746 2.084 -8.036 1.00 94.56 85 ILE A C 1
ATOM 688 O O . ILE A 1 85 ? -9.285 2.055 -9.178 1.00 94.56 85 ILE A O 1
ATOM 692 N N . GLY A 1 86 ? -8.987 2.357 -6.969 1.00 91.94 86 GLY A N 1
ATOM 693 C CA . GLY A 1 86 ? -7.562 2.676 -7.081 1.00 91.94 86 GLY A CA 1
ATOM 694 C C . GLY A 1 86 ? -6.753 1.538 -7.712 1.00 91.94 86 GLY A C 1
ATOM 695 O O . GLY A 1 86 ? -5.916 1.774 -8.588 1.00 91.94 86 GLY A O 1
ATOM 696 N N . LEU A 1 87 ? -7.045 0.296 -7.320 1.00 95.75 87 LEU A N 1
ATOM 697 C CA . LEU A 1 87 ? -6.412 -0.899 -7.869 1.00 95.75 87 LEU A CA 1
ATOM 698 C C . LEU A 1 87 ? -6.791 -1.124 -9.333 1.00 95.75 87 LEU A C 1
ATOM 700 O O . LEU A 1 87 ? -5.905 -1.395 -10.133 1.00 95.75 87 LEU A O 1
ATOM 704 N N . ALA A 1 88 ? -8.063 -0.982 -9.705 1.00 97.50 88 ALA A N 1
ATOM 705 C CA . ALA A 1 88 ? -8.523 -1.177 -11.077 1.00 97.50 88 ALA A CA 1
ATOM 706 C C . ALA A 1 88 ? -7.871 -0.173 -12.034 1.00 97.50 88 ALA A C 1
ATOM 708 O O . ALA A 1 88 ? -7.335 -0.567 -13.070 1.00 97.50 88 ALA A O 1
ATOM 709 N N . VAL A 1 89 ? -7.842 1.110 -11.663 1.00 95.56 89 VAL A 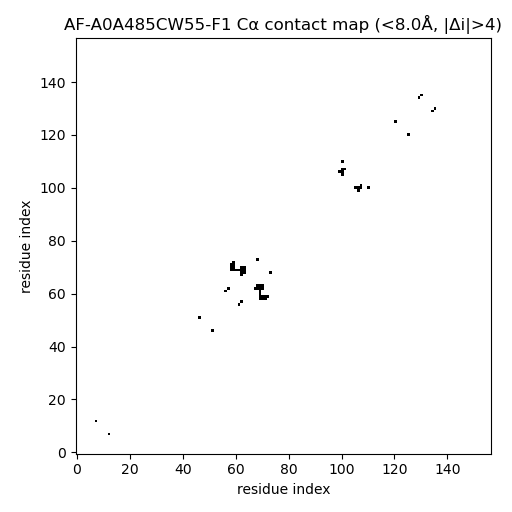N 1
ATOM 710 C CA . VAL A 1 89 ? -7.192 2.158 -12.465 1.00 95.56 89 VAL A CA 1
ATOM 711 C C . VAL A 1 89 ? -5.690 1.893 -12.588 1.00 95.56 89 VAL A C 1
ATOM 713 O O . VAL A 1 89 ? -5.151 1.888 -13.696 1.00 95.56 89 VAL A O 1
ATOM 716 N N . SER A 1 90 ? -5.017 1.598 -11.473 1.00 94.19 90 SER A N 1
ATOM 717 C CA . SER A 1 90 ? -3.577 1.302 -11.474 1.00 94.19 90 SER A CA 1
ATOM 718 C C . SER A 1 90 ? -3.248 0.047 -12.283 1.00 94.19 90 SER A C 1
ATOM 720 O O . SER A 1 90 ? -2.265 0.030 -13.020 1.00 94.19 90 SER A O 1
ATOM 722 N N . ALA A 1 91 ? -4.079 -0.992 -12.183 1.00 96.69 91 ALA A N 1
ATOM 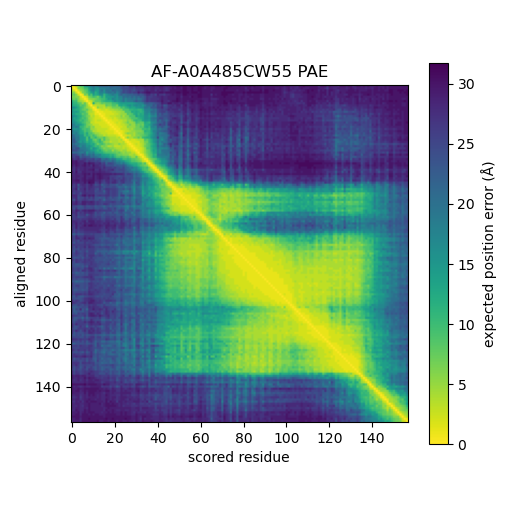723 C CA . ALA A 1 91 ? -3.915 -2.236 -12.920 1.00 96.69 91 ALA A CA 1
ATOM 724 C C . ALA A 1 91 ? -4.091 -2.020 -14.424 1.00 96.69 91 ALA A C 1
ATOM 726 O O . ALA A 1 91 ? -3.271 -2.513 -15.186 1.00 96.69 91 ALA A O 1
ATOM 727 N N . LEU A 1 92 ? -5.093 -1.256 -14.867 1.00 97.94 92 LEU A N 1
ATOM 728 C CA . LEU A 1 92 ? -5.293 -0.953 -16.290 1.00 97.94 92 LEU A CA 1
ATOM 729 C C . LEU A 1 92 ? -4.107 -0.182 -16.886 1.00 97.94 92 LEU A C 1
ATOM 731 O O . LEU A 1 92 ? -3.606 -0.526 -17.962 1.00 97.94 92 LEU A O 1
ATOM 735 N N . ILE A 1 93 ? -3.616 0.833 -16.174 1.00 95.88 93 ILE A N 1
ATOM 736 C CA . ILE A 1 93 ? -2.461 1.629 -16.609 1.00 95.88 93 ILE A CA 1
ATOM 737 C C . ILE A 1 93 ? -1.184 0.776 -16.591 1.00 95.88 93 ILE A C 1
ATOM 739 O O . ILE A 1 93 ? -0.464 0.709 -17.584 1.00 95.88 93 ILE A O 1
ATOM 743 N N . GLY A 1 94 ? -0.916 0.069 -15.494 1.00 93.88 94 GLY A N 1
ATOM 744 C CA . GLY A 1 94 ? 0.257 -0.797 -15.369 1.00 93.88 94 GLY A CA 1
ATOM 745 C C . GLY A 1 94 ? 0.259 -1.938 -16.387 1.00 93.88 94 GLY A C 1
ATOM 746 O O . GLY A 1 94 ? 1.294 -2.223 -16.985 1.00 93.88 94 GLY A O 1
ATOM 747 N N . LEU A 1 95 ? -0.899 -2.552 -16.637 1.00 95.62 95 LEU A N 1
ATOM 748 C CA . LEU A 1 95 ? -1.056 -3.630 -17.611 1.00 95.62 95 LEU A CA 1
ATOM 749 C C . LEU A 1 95 ? -0.846 -3.125 -19.038 1.00 95.62 95 LEU A C 1
ATOM 751 O O . LEU A 1 95 ? -0.108 -3.755 -19.788 1.00 95.62 95 LEU A O 1
ATOM 755 N N . SER A 1 96 ? -1.441 -1.990 -19.415 1.00 95.12 96 SER A N 1
ATOM 756 C CA . SER A 1 96 ? -1.251 -1.424 -20.758 1.00 95.12 96 SER A CA 1
ATOM 757 C C . SER A 1 96 ? 0.218 -1.077 -21.026 1.00 95.12 96 SER A C 1
ATOM 759 O O . SER A 1 96 ? 0.766 -1.493 -22.049 1.00 95.12 96 SER A O 1
ATOM 761 N N . ILE A 1 97 ? 0.897 -0.423 -20.077 1.00 92.69 97 ILE A N 1
ATOM 762 C CA . ILE A 1 97 ? 2.338 -0.130 -20.171 1.00 92.69 97 ILE A CA 1
ATOM 763 C C . ILE A 1 97 ? 3.161 -1.426 -20.200 1.00 92.69 97 ILE A C 1
ATOM 765 O O . ILE A 1 97 ? 4.081 -1.560 -21.009 1.00 92.69 97 ILE A O 1
ATOM 769 N N . GLY A 1 98 ? 2.825 -2.395 -19.347 1.00 92.19 98 GLY A N 1
ATOM 770 C CA . GLY A 1 98 ? 3.500 -3.688 -19.267 1.00 92.19 98 GLY A CA 1
ATOM 771 C C . GLY A 1 98 ? 3.395 -4.495 -20.561 1.00 92.19 98 GLY A C 1
ATOM 772 O O . GLY A 1 98 ? 4.391 -5.065 -21.003 1.00 92.19 98 GLY A O 1
ATOM 773 N N . ILE A 1 99 ? 2.229 -4.490 -21.213 1.00 94.62 99 ILE A N 1
ATOM 774 C CA . ILE A 1 99 ? 2.024 -5.133 -22.517 1.00 94.62 99 ILE A CA 1
ATOM 775 C C . ILE A 1 99 ? 2.879 -4.446 -23.585 1.00 94.62 99 ILE A C 1
ATOM 777 O O . ILE A 1 99 ? 3.593 -5.132 -24.312 1.00 94.62 99 ILE A O 1
ATOM 781 N N . VAL A 1 100 ? 2.877 -3.109 -23.656 1.00 91.62 100 VAL A N 1
ATOM 782 C CA . VAL A 1 100 ? 3.706 -2.368 -24.629 1.00 91.62 100 VAL A CA 1
ATOM 783 C C . VAL A 1 100 ? 5.195 -2.667 -24.424 1.00 91.62 100 VAL A C 1
ATOM 785 O O . VAL A 1 100 ? 5.906 -2.949 -25.390 1.00 91.62 100 VAL A O 1
ATOM 788 N N . ALA A 1 101 ? 5.662 -2.684 -23.174 1.00 89.62 101 ALA A N 1
ATOM 789 C CA . ALA A 1 101 ? 7.037 -3.045 -22.837 1.00 89.62 101 ALA A CA 1
ATOM 790 C C . ALA A 1 101 ? 7.358 -4.527 -23.118 1.00 89.62 101 ALA A C 1
ATOM 792 O O . ALA A 1 101 ? 8.505 -4.861 -23.406 1.00 89.62 101 ALA A O 1
ATOM 793 N N . GLY A 1 102 ? 6.373 -5.423 -23.034 1.00 88.00 102 GLY A N 1
ATOM 794 C CA . GLY A 1 102 ? 6.538 -6.847 -23.330 1.00 88.00 102 GLY A CA 1
ATOM 795 C C . GLY A 1 102 ? 6.595 -7.153 -24.827 1.00 88.00 102 GLY A C 1
ATOM 796 O O . GLY A 1 102 ? 7.394 -7.986 -25.250 1.00 88.00 102 GLY A O 1
ATOM 797 N N . VAL A 1 103 ? 5.778 -6.464 -25.627 1.00 91.62 103 VAL A N 1
ATOM 798 C CA . VAL A 1 103 ? 5.672 -6.677 -27.079 1.00 91.62 103 VAL A CA 1
ATOM 799 C C . VAL A 1 103 ? 6.816 -5.997 -27.834 1.00 91.62 103 VAL A C 1
ATOM 801 O O . VAL A 1 103 ? 7.345 -6.569 -28.786 1.00 91.62 103 VAL A O 1
ATOM 804 N N . PHE A 1 104 ? 7.240 -4.802 -27.407 1.00 90.88 104 PHE A N 1
ATOM 805 C CA . PHE A 1 104 ? 8.263 -4.028 -28.110 1.00 90.88 104 PHE A CA 1
ATOM 806 C C . PHE A 1 104 ? 9.577 -3.928 -27.307 1.00 90.88 104 PHE A C 1
ATOM 808 O O . PHE A 1 104 ? 9.654 -3.188 -26.319 1.00 90.88 104 PHE A O 1
ATOM 815 N N . PRO A 1 105 ? 10.668 -4.582 -27.755 1.00 83.00 105 PRO A N 1
ATOM 816 C CA . PRO A 1 105 ? 11.931 -4.634 -27.010 1.00 83.00 105 PRO A CA 1
ATOM 817 C C . PRO A 1 105 ? 12.616 -3.266 -26.852 1.00 83.00 105 PRO A C 1
ATOM 819 O O . PRO A 1 105 ? 13.353 -3.060 -25.889 1.00 83.00 105 PRO A O 1
ATOM 822 N N . VAL A 1 106 ? 12.338 -2.310 -27.746 1.00 85.88 106 VAL A N 1
ATOM 823 C CA . VAL A 1 106 ? 12.864 -0.935 -27.665 1.00 85.88 106 VAL A CA 1
ATOM 824 C C . VAL A 1 106 ? 12.315 -0.200 -26.434 1.00 85.88 106 VAL A C 1
ATOM 826 O O . VAL A 1 106 ? 13.078 0.407 -25.686 1.00 85.88 106 VAL A O 1
ATOM 829 N N . TYR A 1 107 ? 11.010 -0.310 -26.163 1.00 85.12 107 TYR A N 1
ATOM 830 C CA . TYR A 1 107 ? 10.390 0.320 -24.991 1.00 85.12 107 TYR A CA 1
ATOM 831 C C . TYR A 1 107 ? 10.801 -0.372 -23.692 1.00 85.12 107 TYR A C 1
ATOM 833 O O . TYR A 1 107 ? 11.008 0.290 -22.674 1.00 85.12 107 TYR A O 1
ATOM 841 N N . ARG A 1 108 ? 11.007 -1.694 -23.732 1.00 86.75 108 ARG A N 1
ATOM 842 C CA . ARG A 1 108 ? 11.556 -2.451 -22.601 1.00 86.75 108 ARG A CA 1
ATOM 843 C C . ARG A 1 108 ? 12.914 -1.917 -22.156 1.00 86.75 108 ARG A C 1
ATOM 845 O O . ARG A 1 108 ? 13.127 -1.743 -20.960 1.00 86.75 108 ARG A O 1
ATOM 852 N N . ALA A 1 109 ? 13.819 -1.663 -23.102 1.00 87.69 109 ALA A N 1
ATOM 853 C CA . ALA A 1 109 ? 15.167 -1.188 -22.800 1.00 87.69 109 ALA A CA 1
ATOM 854 C C . ALA A 1 109 ? 15.153 0.178 -22.089 1.00 87.69 109 ALA A C 1
ATOM 856 O O . ALA A 1 109 ? 15.935 0.392 -21.165 1.00 87.69 109 ALA A O 1
ATOM 857 N N . ALA A 1 110 ? 14.225 1.066 -22.460 1.00 87.56 110 ALA A N 1
ATOM 858 C CA . ALA A 1 110 ? 14.062 2.371 -21.820 1.00 87.56 110 ALA A CA 1
ATOM 859 C C . ALA A 1 110 ? 13.366 2.294 -20.444 1.00 87.56 110 ALA A C 1
ATOM 861 O O . ALA A 1 110 ? 13.761 2.992 -19.512 1.00 87.56 110 ALA A O 1
ATOM 862 N N . LEU A 1 111 ? 12.344 1.441 -20.292 1.00 86.94 111 LEU A N 1
ATOM 863 C CA . LEU A 1 111 ? 11.535 1.349 -19.067 1.00 86.94 111 LEU A CA 1
ATOM 864 C C . LEU A 1 111 ? 12.153 0.461 -17.980 1.00 86.94 111 LEU A C 1
ATOM 866 O O . LEU A 1 111 ? 11.882 0.671 -16.798 1.00 86.94 111 LEU A O 1
ATOM 870 N N . SER A 1 112 ? 12.988 -0.512 -18.352 1.00 88.69 112 SER A N 1
ATOM 871 C CA . SER A 1 112 ? 13.639 -1.432 -17.412 1.00 88.69 112 SER A CA 1
ATOM 872 C C . SER A 1 112 ? 14.363 -0.720 -16.258 1.00 88.69 112 SER A C 1
ATOM 874 O O . SER A 1 112 ? 14.067 -1.055 -15.111 1.00 88.69 112 SER A O 1
ATOM 876 N N . PRO A 1 113 ? 15.269 0.257 -16.488 1.00 89.94 113 PRO A N 1
ATOM 877 C CA . PRO A 1 113 ? 15.963 0.931 -15.389 1.00 89.94 113 PRO A CA 1
ATOM 878 C C . PRO A 1 113 ? 15.014 1.731 -14.485 1.00 89.94 113 PRO A C 1
ATOM 880 O O . PRO A 1 113 ? 15.187 1.726 -13.267 1.00 89.94 113 PRO A O 1
ATOM 883 N N . LEU A 1 114 ? 13.979 2.367 -15.047 1.00 90.44 114 LEU A N 1
ATOM 884 C CA . LEU A 1 114 ? 12.971 3.090 -14.264 1.00 90.44 114 LEU A CA 1
ATOM 885 C C . LEU A 1 114 ? 12.187 2.143 -13.352 1.00 90.44 114 LEU A C 1
ATOM 887 O O . LEU A 1 114 ? 12.041 2.419 -12.163 1.00 90.44 114 LEU A O 1
ATOM 891 N N . MET A 1 115 ? 11.741 1.001 -13.882 1.00 90.19 115 MET A N 1
ATOM 892 C CA . MET A 1 115 ? 11.032 -0.014 -13.099 1.00 90.19 115 MET A CA 1
ATOM 893 C C . MET A 1 115 ? 11.895 -0.561 -11.959 1.00 90.19 115 MET A C 1
ATOM 895 O O . MET A 1 115 ? 11.402 -0.722 -10.843 1.00 90.19 115 MET A O 1
ATOM 899 N N . THR A 1 116 ? 13.192 -0.784 -12.202 1.00 92.94 116 THR A N 1
ATOM 900 C CA . THR A 1 116 ? 14.129 -1.209 -11.154 1.00 92.94 116 THR A CA 1
ATOM 901 C C . THR A 1 116 ? 14.219 -0.179 -10.026 1.00 92.94 116 THR A C 1
ATOM 903 O O . THR A 1 116 ? 14.081 -0.552 -8.862 1.00 92.94 116 THR A O 1
ATOM 906 N N . VAL A 1 117 ? 14.378 1.109 -10.345 1.00 93.75 117 VAL A N 1
ATOM 907 C CA . VAL A 1 117 ? 14.453 2.172 -9.326 1.00 93.75 117 VAL A CA 1
ATOM 908 C C . VAL A 1 117 ? 13.140 2.288 -8.551 1.00 93.75 117 VAL A C 1
ATOM 910 O O . VAL A 1 117 ? 13.163 2.287 -7.322 1.00 93.75 117 VAL A O 1
ATOM 913 N N . VAL A 1 118 ? 11.998 2.326 -9.243 1.00 90.69 118 VAL A N 1
ATOM 914 C CA . VAL A 1 118 ? 10.674 2.445 -8.608 1.00 90.69 118 VAL A CA 1
ATOM 915 C C . VAL A 1 118 ? 10.402 1.270 -7.666 1.00 90.69 118 VAL A C 1
ATOM 917 O O . VAL A 1 118 ? 9.903 1.484 -6.565 1.00 90.69 118 VAL A O 1
ATOM 920 N N . SER A 1 119 ? 10.794 0.047 -8.041 1.00 91.31 119 SER A N 1
ATOM 921 C CA . SER A 1 119 ? 10.609 -1.148 -7.200 1.00 91.31 119 SER A CA 1
ATOM 922 C C . SER A 1 119 ? 11.415 -1.130 -5.897 1.00 91.31 119 SER A C 1
ATOM 924 O O . SER A 1 119 ? 11.052 -1.803 -4.934 1.00 91.31 119 SER A O 1
ATOM 926 N N . MET A 1 120 ? 12.504 -0.358 -5.859 1.00 95.31 120 MET A N 1
ATOM 927 C CA . MET A 1 120 ? 13.383 -0.245 -4.697 1.00 95.31 120 MET A CA 1
ATOM 928 C C . MET A 1 120 ? 12.906 0.829 -3.708 1.00 95.31 120 MET A C 1
ATOM 930 O O . MET A 1 120 ? 13.338 0.837 -2.554 1.00 95.31 120 MET A O 1
ATOM 934 N N . VAL A 1 121 ? 12.007 1.724 -4.134 1.00 93.38 121 VAL A N 1
ATOM 935 C CA . VAL A 1 121 ? 11.427 2.760 -3.273 1.00 93.38 121 VAL A CA 1
ATOM 936 C C . VAL A 1 121 ? 10.388 2.125 -2.339 1.00 93.38 121 VAL A C 1
ATOM 938 O O . VAL A 1 121 ? 9.423 1.523 -2.812 1.00 93.38 121 VAL A O 1
ATOM 941 N N . PRO A 1 122 ? 10.527 2.271 -1.007 1.00 91.50 122 PRO A N 1
ATOM 942 C CA . PRO A 1 122 ? 9.524 1.781 -0.070 1.00 91.50 122 PRO A CA 1
ATOM 943 C C . PRO A 1 122 ? 8.163 2.448 -0.325 1.00 91.50 122 PRO A C 1
ATOM 945 O O . PRO A 1 122 ? 8.119 3.675 -0.436 1.00 91.50 122 PRO A O 1
ATOM 948 N N . PRO A 1 123 ? 7.036 1.710 -0.307 1.00 87.88 123 PRO A N 1
ATOM 949 C CA . PRO A 1 123 ? 5.714 2.301 -0.533 1.00 87.88 123 PRO A CA 1
ATOM 950 C C . PRO A 1 123 ? 5.391 3.458 0.426 1.00 87.88 123 PRO A C 1
ATOM 952 O O . PRO A 1 123 ? 4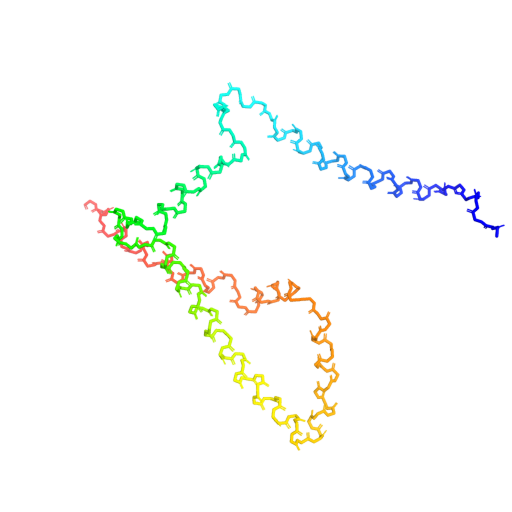.789 4.452 0.034 1.00 87.88 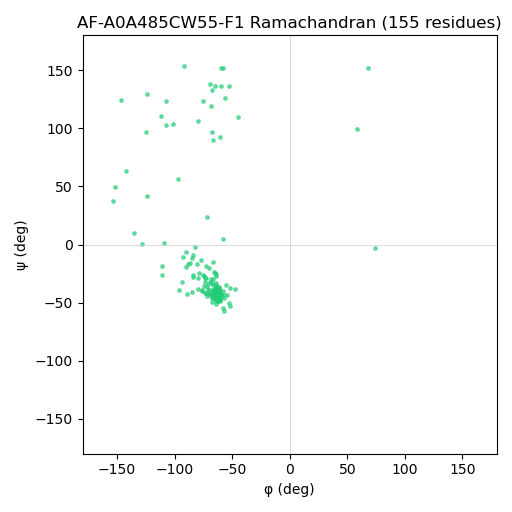123 PRO A O 1
ATOM 955 N N . LEU A 1 124 ? 5.861 3.372 1.677 1.00 92.19 124 LEU A N 1
ATOM 956 C CA . LEU A 1 124 ? 5.677 4.415 2.694 1.00 92.19 124 LEU A CA 1
ATOM 957 C C . LEU A 1 124 ? 6.368 5.744 2.337 1.00 92.19 124 LEU A C 1
ATOM 959 O O . LEU A 1 124 ? 5.927 6.796 2.792 1.00 92.19 124 LEU A O 1
ATOM 963 N N . ALA A 1 125 ? 7.423 5.718 1.515 1.00 92.25 125 ALA A N 1
ATOM 964 C CA . ALA A 1 125 ? 8.142 6.919 1.083 1.00 92.25 125 ALA A CA 1
ATOM 965 C C . ALA A 1 125 ? 7.395 7.704 -0.010 1.00 92.25 125 ALA A C 1
ATOM 967 O O . ALA A 1 125 ? 7.732 8.855 -0.272 1.00 92.25 125 ALA A O 1
ATOM 968 N N . ILE A 1 126 ? 6.375 7.104 -0.631 1.00 90.12 126 ILE A N 1
ATOM 969 C CA . ILE A 1 126 ? 5.567 7.735 -1.683 1.00 90.12 126 ILE A CA 1
ATOM 970 C C . ILE A 1 126 ? 4.526 8.688 -1.074 1.00 90.12 126 ILE A C 1
ATOM 972 O O . ILE A 1 126 ? 4.136 9.660 -1.716 1.00 90.12 126 ILE A O 1
ATOM 976 N N . LEU A 1 127 ? 4.127 8.464 0.185 1.00 92.06 127 LEU A N 1
ATOM 977 C CA . LEU A 1 127 ? 3.090 9.241 0.872 1.00 92.06 127 LEU A CA 1
A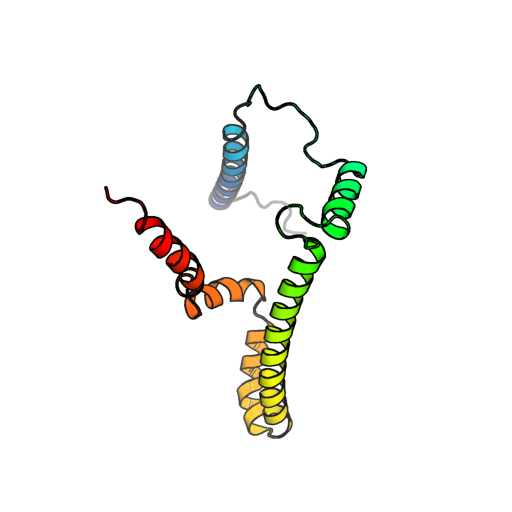TOM 978 C C . LEU A 1 127 ? 3.337 10.769 0.829 1.00 92.06 127 LEU A C 1
ATOM 980 O O . LEU A 1 127 ? 2.428 11.487 0.414 1.00 92.06 127 LEU A O 1
ATOM 984 N N . PRO A 1 128 ? 4.530 11.303 1.173 1.00 90.62 128 PRO A N 1
ATOM 985 C CA . PRO A 1 128 ? 4.765 12.749 1.144 1.00 90.62 128 PRO A CA 1
ATOM 986 C C . PRO A 1 128 ? 4.725 13.337 -0.271 1.00 90.62 128 PRO A C 1
ATOM 988 O O . PRO A 1 128 ? 4.253 14.454 -0.455 1.00 90.62 128 PRO A O 1
ATOM 991 N N . VAL A 1 129 ? 5.186 12.586 -1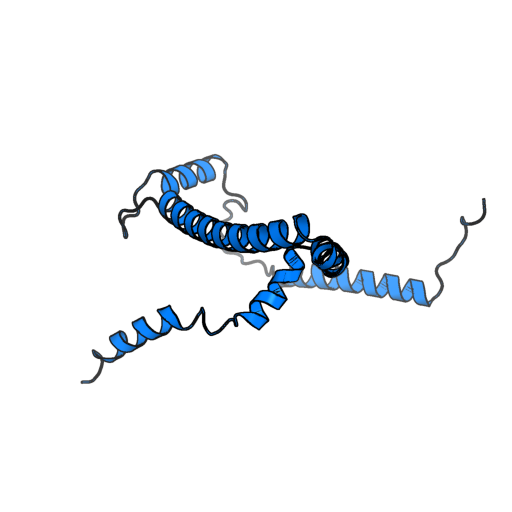.276 1.00 90.56 129 VAL A N 1
ATOM 992 C CA . VAL A 1 129 ? 5.127 13.007 -2.686 1.00 90.56 129 VAL A CA 1
ATOM 993 C C . VAL A 1 129 ? 3.673 13.098 -3.141 1.00 90.56 129 VAL A C 1
ATOM 995 O O . VAL A 1 129 ? 3.284 14.082 -3.763 1.00 90.56 129 VAL A O 1
ATOM 998 N N . LEU A 1 130 ? 2.856 12.111 -2.765 1.00 86.19 130 LEU A N 1
ATOM 999 C CA . LEU A 1 130 ? 1.424 12.099 -3.050 1.00 86.19 130 LEU A CA 1
ATOM 1000 C C . LEU A 1 130 ? 0.716 13.314 -2.430 1.00 86.19 130 LEU A C 1
ATOM 1002 O O . LEU A 1 130 ? -0.080 13.958 -3.106 1.00 86.19 130 LEU A O 1
ATOM 1006 N N . PHE A 1 131 ? 1.055 13.685 -1.189 1.00 86.31 131 PHE A N 1
ATOM 1007 C CA . PHE A 1 131 ? 0.495 14.880 -0.544 1.00 86.31 131 PHE A CA 1
ATOM 1008 C C . PHE A 1 131 ? 0.875 16.192 -1.234 1.00 86.31 131 PHE A C 1
ATOM 1010 O O . PHE A 1 131 ? 0.070 17.119 -1.243 1.00 86.31 131 PHE A O 1
ATOM 1017 N N . ILE A 1 132 ? 2.073 16.285 -1.815 1.00 88.19 132 ILE A N 1
ATOM 1018 C CA . ILE A 1 132 ? 2.499 17.479 -2.559 1.00 88.19 132 ILE A CA 1
ATOM 1019 C C . ILE A 1 132 ? 1.787 17.556 -3.914 1.00 88.19 132 ILE A C 1
ATOM 1021 O O . ILE A 1 132 ? 1.359 18.634 -4.308 1.00 88.19 132 ILE A O 1
ATOM 1025 N N . VAL A 1 133 ? 1.653 16.429 -4.621 1.00 87.12 133 VAL A N 1
ATOM 1026 C CA . VAL A 1 133 ? 1.069 16.390 -5.973 1.00 87.12 133 VAL A CA 1
ATOM 1027 C C . VAL A 1 133 ? -0.444 16.597 -5.958 1.00 87.12 133 VAL A C 1
ATOM 1029 O O . VAL A 1 133 ? -0.952 17.313 -6.812 1.00 87.12 133 VAL A O 1
ATOM 1032 N N . PHE A 1 134 ? -1.159 15.986 -5.011 1.00 80.25 134 PHE A N 1
ATOM 1033 C CA . PHE A 1 134 ? -2.620 16.110 -4.916 1.00 80.25 134 PHE A CA 1
ATOM 1034 C C . PHE A 1 134 ? -3.084 17.240 -3.986 1.00 80.25 134 PHE A C 1
ATOM 1036 O O . PHE A 1 134 ? -4.263 17.576 -3.983 1.00 80.25 134 PHE A O 1
ATOM 1043 N N . GLY A 1 135 ? -2.174 17.827 -3.202 1.00 73.69 135 GLY A N 1
ATOM 1044 C CA . GLY A 1 135 ? -2.493 18.859 -2.220 1.00 73.69 135 GLY A CA 1
ATOM 1045 C C . GLY A 1 135 ? -3.325 18.339 -1.038 1.00 73.69 135 GLY A C 1
ATOM 1046 O O . GLY A 1 135 ? -4.091 17.384 -1.131 1.00 73.69 135 GLY A O 1
ATOM 1047 N N . LEU A 1 136 ? -3.191 18.981 0.125 1.00 66.12 136 LEU A N 1
ATOM 1048 C CA . LEU A 1 136 ? -4.087 18.741 1.271 1.00 66.12 136 LEU A CA 1
ATOM 1049 C C . LEU A 1 136 ? -5.374 19.584 1.194 1.00 66.12 136 LEU A C 1
ATOM 1051 O O . LEU A 1 136 ? -6.299 19.367 1.972 1.00 66.12 136 LEU A O 1
ATOM 1055 N N . ASP A 1 137 ? -5.415 20.559 0.284 1.00 61.69 137 ASP A N 1
ATOM 1056 C CA . ASP A 1 137 ? -6.444 21.601 0.231 1.00 61.69 137 ASP A CA 1
ATOM 1057 C C . ASP A 1 137 ? -7.656 21.186 -0.623 1.00 61.69 137 ASP A C 1
ATOM 1059 O O . ASP A 1 137 ? -8.803 21.314 -0.192 1.00 61.69 137 ASP A O 1
ATOM 1063 N N . GLU A 1 138 ? -7.411 20.567 -1.782 1.00 58.56 138 GLU A N 1
ATOM 1064 C CA . GLU A 1 138 ? -8.452 20.200 -2.756 1.00 58.56 138 GLU A CA 1
ATOM 1065 C C . GLU A 1 138 ? -9.390 19.091 -2.244 1.00 58.56 138 GLU A C 1
ATOM 1067 O O . GLU A 1 138 ? -10.577 19.072 -2.568 1.00 58.56 138 GLU A O 1
ATOM 1072 N N . LEU A 1 139 ? -8.891 18.199 -1.379 1.00 55.44 139 LEU A N 1
ATOM 1073 C CA . LEU A 1 139 ? -9.677 17.120 -0.764 1.00 55.44 139 LEU A CA 1
ATOM 1074 C C . LEU A 1 139 ? -10.378 17.532 0.544 1.00 55.44 139 LEU A C 1
ATOM 1076 O O . LEU A 1 139 ? -11.290 16.838 0.985 1.00 55.44 139 LEU A O 1
ATOM 1080 N N . SER A 1 140 ? -9.962 18.637 1.172 1.00 51.62 140 SER A N 1
ATOM 1081 C CA . SER A 1 140 ? -10.499 19.109 2.462 1.00 51.62 140 SER A CA 1
ATOM 1082 C C . SER A 1 140 ? -11.639 20.121 2.287 1.00 51.62 140 SER A C 1
ATOM 1084 O O . SER A 1 140 ? -12.592 20.156 3.068 1.00 51.62 140 SER A O 1
ATOM 1086 N N . LYS A 1 141 ? -11.587 20.929 1.222 1.00 53.16 141 LYS A N 1
ATOM 1087 C CA . LYS A 1 141 ? -12.552 22.012 0.986 1.00 53.16 141 LYS A CA 1
ATOM 1088 C C . LYS A 1 141 ? -13.943 21.524 0.539 1.00 53.16 141 LYS A C 1
ATOM 1090 O O . LYS A 1 141 ? -14.933 22.181 0.846 1.00 53.16 141 LYS A O 1
ATOM 1095 N N . GLY A 1 142 ? -14.038 20.374 -0.138 1.00 53.81 142 GLY A N 1
ATOM 1096 C CA . GLY A 1 142 ? -15.257 19.934 -0.839 1.00 53.81 142 GLY A CA 1
ATOM 1097 C C . GLY A 1 142 ? -16.497 19.645 0.024 1.00 53.81 142 GLY A C 1
ATOM 1098 O O . GLY A 1 142 ? -17.614 19.794 -0.472 1.00 53.81 142 GLY A O 1
ATOM 1099 N N . ASP A 1 143 ? -16.325 19.272 1.297 1.00 55.50 143 ASP A N 1
ATOM 1100 C CA . ASP A 1 143 ? -17.439 19.002 2.229 1.00 55.50 143 ASP A CA 1
ATOM 1101 C C . ASP A 1 143 ? -17.571 20.047 3.345 1.00 55.50 143 ASP A C 1
ATOM 1103 O O . ASP A 1 143 ? -18.676 20.282 3.821 1.00 55.50 143 ASP A O 1
ATOM 1107 N N . ALA A 1 144 ? -16.488 20.730 3.731 1.00 58.09 144 ALA A N 1
ATOM 1108 C C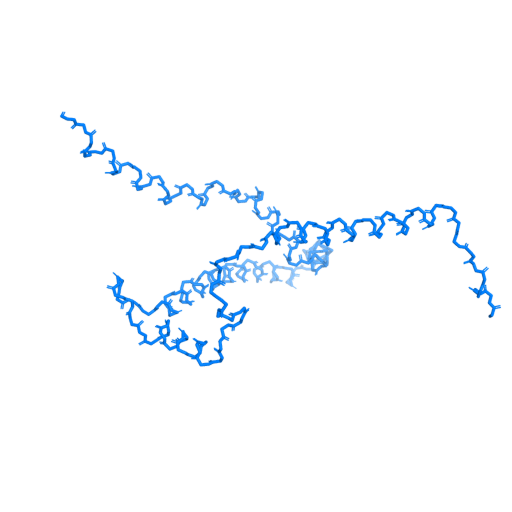A . ALA A 1 144 ? -16.560 21.738 4.787 1.00 58.09 144 ALA A CA 1
ATOM 1109 C C . ALA A 1 144 ? -17.344 22.984 4.342 1.00 58.09 144 ALA A C 1
ATOM 1111 O O . ALA A 1 144 ? -18.129 23.512 5.117 1.00 58.09 144 ALA A O 1
ATOM 1112 N N . ASP A 1 145 ? -17.181 23.437 3.096 1.00 59.34 145 ASP A N 1
ATOM 1113 C CA . ASP A 1 145 ? -17.766 24.699 2.606 1.00 59.34 145 ASP A CA 1
ATOM 1114 C C . ASP A 1 145 ? -19.293 24.632 2.383 1.00 59.34 145 ASP A C 1
ATOM 1116 O O . ASP A 1 145 ? -19.975 25.654 2.347 1.00 59.34 145 ASP A O 1
ATOM 1120 N N . ARG A 1 146 ? -19.856 23.419 2.270 1.00 61.38 146 ARG A N 1
ATOM 1121 C CA . ARG A 1 146 ? -21.290 23.203 2.006 1.00 61.38 146 ARG A CA 1
ATOM 1122 C C . ARG A 1 146 ? -22.156 23.361 3.262 1.00 61.38 146 ARG A C 1
ATOM 1124 O O . ARG A 1 146 ? -23.303 23.785 3.149 1.00 61.38 146 ARG A O 1
ATOM 1131 N N . ASP A 1 147 ? -21.597 23.078 4.439 1.00 59.97 147 ASP A N 1
ATOM 1132 C CA . ASP A 1 147 ? -22.307 23.174 5.723 1.00 59.97 147 ASP A CA 1
ATOM 1133 C C . ASP A 1 147 ? -22.302 24.602 6.307 1.00 59.97 147 ASP A C 1
ATOM 1135 O O . ASP A 1 147 ? -23.256 24.991 6.983 1.00 59.97 147 ASP A O 1
ATOM 1139 N N . TRP A 1 148 ? -21.289 25.429 6.009 1.00 60.38 148 TRP A N 1
ATOM 1140 C CA . TRP A 1 148 ? -21.210 26.807 6.527 1.00 60.38 148 TRP A CA 1
ATOM 1141 C C . TRP A 1 148 ? -22.225 27.754 5.877 1.00 60.38 148 TRP A C 1
ATOM 1143 O O . TRP A 1 148 ? -22.820 28.586 6.558 1.00 60.38 148 TRP A O 1
ATOM 1153 N N . HIS A 1 149 ? -22.508 27.596 4.582 1.00 57.62 149 HIS A N 1
ATOM 1154 C CA . HIS A 1 149 ? -23.439 28.484 3.877 1.00 57.62 149 HIS A CA 1
ATOM 1155 C C . HIS A 1 149 ? -24.909 28.323 4.296 1.00 57.62 149 HIS A C 1
ATOM 1157 O O . HIS A 1 149 ? -25.701 29.249 4.107 1.00 57.62 149 HIS A O 1
ATOM 1163 N N . HIS A 1 150 ? -25.283 27.193 4.901 1.00 57.25 150 HIS A N 1
ATOM 1164 C CA . HIS A 1 150 ? -26.637 26.978 5.419 1.00 57.25 150 HIS A CA 1
ATOM 1165 C C . HIS A 1 150 ? -26.812 27.411 6.882 1.00 57.25 150 HIS A C 1
ATOM 1167 O O . HIS A 1 150 ? -27.944 27.657 7.301 1.00 57.25 150 HIS A O 1
ATOM 1173 N N . ALA A 1 151 ? -25.724 27.558 7.646 1.00 60.34 151 ALA A N 1
ATOM 1174 C CA . ALA A 1 151 ? -25.779 27.987 9.044 1.00 60.34 151 ALA A CA 1
ATOM 1175 C C . ALA A 1 151 ? -26.076 29.494 9.199 1.00 60.34 151 ALA A C 1
ATOM 1177 O O . ALA A 1 151 ? -26.701 29.908 10.177 1.00 60.34 151 ALA A O 1
ATOM 1178 N N . ASP A 1 152 ? -25.712 30.305 8.204 1.00 60.00 152 ASP A N 1
ATOM 1179 C CA . ASP A 1 152 ? -25.758 31.770 8.305 1.00 60.00 152 ASP A CA 1
ATOM 1180 C C . ASP A 1 152 ? -27.094 32.393 7.852 1.00 60.00 152 ASP A C 1
ATOM 1182 O O . ASP A 1 152 ? -27.321 33.593 8.027 1.00 60.00 152 ASP A O 1
ATOM 1186 N N . ALA A 1 153 ? -28.012 31.594 7.295 1.00 61.34 153 ALA A N 1
ATOM 1187 C CA . ALA A 1 153 ? -29.294 32.076 6.768 1.00 61.34 153 ALA A CA 1
ATOM 1188 C C . ALA A 1 153 ? -30.403 32.233 7.833 1.00 61.34 153 ALA A C 1
ATOM 1190 O O . ALA A 1 153 ? -31.457 32.787 7.531 1.00 61.34 153 ALA A O 1
ATOM 1191 N N . GLY A 1 154 ? -30.184 31.764 9.069 1.00 58.50 154 GLY A N 1
ATOM 1192 C CA . GLY A 1 154 ? -31.178 31.792 10.156 1.00 58.50 154 GLY A CA 1
ATOM 1193 C C . GLY A 1 154 ? -30.896 32.782 11.293 1.00 58.50 154 GLY A C 1
ATOM 1194 O O . GLY A 1 154 ? -31.657 32.825 12.255 1.00 58.50 154 GLY A O 1
ATOM 1195 N N . ALA A 1 155 ? -29.806 33.553 11.217 1.00 62.03 155 ALA A N 1
ATOM 1196 C CA . ALA A 1 155 ? -29.295 34.350 12.337 1.00 62.03 155 ALA A CA 1
ATOM 1197 C C . ALA A 1 155 ? -29.145 35.846 12.010 1.00 62.03 155 ALA A C 1
ATOM 1199 O O . ALA A 1 155 ? -28.156 36.479 12.386 1.00 62.03 155 ALA A O 1
ATOM 1200 N N . ARG A 1 156 ? -30.123 36.436 11.313 1.00 61.25 156 ARG A N 1
ATOM 1201 C CA . ARG A 1 156 ? -30.263 37.898 11.238 1.00 61.25 156 ARG A CA 1
ATOM 1202 C C . ARG A 1 156 ? -31.671 38.300 11.704 1.00 61.25 156 ARG A C 1
ATOM 1204 O O . ARG A 1 156 ? -32.615 37.647 11.266 1.00 61.25 156 ARG A O 1
ATOM 1211 N N . PRO A 1 157 ? -31.778 39.272 12.632 1.00 66.12 157 PRO A N 1
ATOM 1212 C CA . PRO A 1 157 ? -33.027 39.655 13.293 1.00 66.12 157 PRO A CA 1
ATOM 1213 C C . PRO A 1 157 ? -34.041 40.296 12.344 1.00 66.12 157 PRO A C 1
ATOM 1215 O O . PRO A 1 157 ? -33.607 40.917 11.346 1.00 66.12 157 PRO A O 1
#